Protein AF-A0A9D5NFI7-F1 (afdb_monomer)

Radius of gyration: 15.16 Å; Cα contacts (8 Å, |Δi|>4): 243; chains: 1; bounding box: 38×38×42 Å

Nearest PDB structures (foldseek):
  2ejx-assembly1_A  TM=4.036E-01  e=5.213E-01  Sulfurisphaera tokodaii str. 7
  4u0t-assembly6_F  TM=2.863E-01  e=3.850E-01  Acinetobacter baumannii
  5gsc-assembly1_A  TM=3.126E-01  e=9.560E-01  Klebsiella aerogenes
  5zyb-assembly1_A  TM=3.244E-01  e=1.016E+00  Klebsiella pneumoniae
  3tg9-assembly1_B  TM=3.130E-01  e=1.461E+00  Halalkalibacterium halodurans C-125

Solvent-accessible surface area (backbone atoms only — not comparable to full-atom values): 7859 Å² total; per-residue (Å²): 135,83,65,50,79,49,83,51,102,61,28,35,37,42,34,40,71,39,68,93,66,49,71,51,58,50,39,33,48,57,34,46,40,47,63,33,89,66,40,48,62,76,28,34,38,38,28,23,72,49,99,56,94,89,56,96,36,55,75,44,80,42,81,72,57,90,47,32,69,61,43,20,67,74,44,64,84,54,74,62,52,33,43,35,40,37,31,25,53,85,82,42,67,37,36,41,38,38,25,65,90,76,28,33,41,32,43,38,28,40,53,92,53,57,84,49,48,72,55,43,44,64,75,58,43,40,64,60,62,64,61,48,74,68,77,77,77,71,132

Secondary structure (DSSP, 8-state):
---EEEEETTEEEEEEE-TT--HHHHHHHHHHHHTSTTEEEEEEEEEEPPSSTTSS-EEEEE---S-HHHHHHHHTTS--SEEEEEEEETTEEEEEEEETTTTEEEEEEEGGGGGGHHHHHHHTSHHHHHTS-------

Mean predicted aligned error: 7.89 Å

pLDDT: mean 79.0, std 14.73, range [35.22, 94.56]

Foldseek 3Di:
DDWDWDDDLWKIKTKAAQPDDDLLNVLLLLLCLCLFPQKPWPWKKFFAPDPDDPDRGDIDTDHRDNDSVVRSVVPVPGHTQKMKTWIDGNNATWIWMQGRVRRMIMIMHTPVCPVCVVVCCVRRVVCSVVSPPPPCPDD

Sequence (139 aa):
MTRSIEKDPRCTTYTYNVKDLSKEEMLLYVAQILNAEGITGHGVILTQPEENEDWPGTTKPLPFIPNAERFAAALKDIPITCVTAVMEYQGETMMLSYKPEAQLISVILPDEFTHDIEEIEKNVIPDAIDMNPSEDIGE

Structure (mmCIF, N/CA/C/O backbone):
data_AF-A0A9D5NFI7-F1
#
_entry.id   AF-A0A9D5NFI7-F1
#
loop_
_atom_site.group_PDB
_atom_site.id
_atom_site.type_symbol
_atom_site.label_atom_id
_atom_site.label_alt_id
_atom_site.label_comp_id
_atom_site.label_asym_id
_atom_site.label_entity_id
_atom_site.label_seq_id
_atom_site.pdbx_PDB_ins_code
_atom_site.Cartn_x
_atom_site.Cartn_y
_atom_site.Cartn_z
_atom_site.occupancy
_atom_site.B_iso_or_equiv
_atom_site.auth_seq_id
_atom_site.auth_comp_id
_atom_site.auth_asym_id
_atom_site.auth_atom_id
_atom_site.pdbx_PDB_model_num
ATOM 1 N N . MET A 1 1 ? 7.119 13.529 9.779 1.00 57.75 1 MET A N 1
ATOM 2 C CA . MET A 1 1 ? 6.708 13.313 8.375 1.00 57.75 1 MET A CA 1
ATOM 3 C C . MET A 1 1 ? 5.412 14.080 8.116 1.00 57.75 1 MET A C 1
ATOM 5 O O . MET A 1 1 ? 4.525 14.018 8.959 1.00 57.75 1 MET A O 1
ATOM 9 N N . THR A 1 2 ? 5.292 14.831 7.018 1.00 66.56 2 THR A N 1
ATOM 10 C CA . THR A 1 2 ? 4.045 15.551 6.684 1.00 66.56 2 THR A CA 1
ATOM 11 C C . THR A 1 2 ? 3.205 14.675 5.760 1.00 66.56 2 THR A C 1
ATOM 13 O O . THR A 1 2 ? 3.578 14.482 4.604 1.00 66.56 2 THR A O 1
ATOM 16 N N . ARG A 1 3 ? 2.093 14.128 6.265 1.00 82.94 3 ARG A N 1
ATOM 17 C CA . ARG A 1 3 ? 1.102 13.418 5.440 1.00 82.94 3 ARG A CA 1
ATOM 18 C C . ARG A 1 3 ? 0.106 14.406 4.842 1.00 82.94 3 ARG A C 1
ATOM 20 O O . ARG A 1 3 ? -0.318 15.339 5.526 1.00 82.94 3 ARG A O 1
ATOM 27 N N . SER A 1 4 ? -0.297 14.195 3.593 1.00 90.19 4 SER A N 1
ATOM 28 C CA . SER A 1 4 ? -1.469 14.879 3.034 1.00 90.19 4 SER A CA 1
ATOM 29 C C . SER A 1 4 ? -2.717 14.044 3.294 1.00 90.19 4 SER A C 1
ATOM 31 O O . SER A 1 4 ? -2.672 12.820 3.160 1.00 90.19 4 SER A O 1
ATOM 33 N N . ILE A 1 5 ? -3.820 14.702 3.643 1.00 93.00 5 ILE A N 1
ATOM 34 C CA . ILE A 1 5 ? -5.087 14.048 3.979 1.00 93.00 5 ILE A CA 1
ATOM 35 C C . ILE A 1 5 ? -6.152 14.528 2.999 1.00 93.00 5 ILE A C 1
ATOM 37 O O . ILE A 1 5 ? -6.417 15.728 2.914 1.00 93.00 5 ILE A O 1
ATOM 41 N N . GLU A 1 6 ? -6.773 13.590 2.295 1.00 94.00 6 GLU A N 1
ATOM 42 C CA . GLU A 1 6 ? -7.912 13.836 1.413 1.00 94.00 6 GLU A CA 1
ATOM 43 C C . GLU A 1 6 ? -9.140 13.106 1.959 1.00 94.00 6 GLU A C 1
ATOM 45 O O . GLU A 1 6 ? -9.060 11.928 2.303 1.00 94.00 6 GLU A O 1
ATOM 50 N N . LYS A 1 7 ? -10.270 13.812 2.065 1.00 93.00 7 LYS A N 1
ATOM 51 C CA . LYS A 1 7 ? -11.519 13.274 2.614 1.00 93.00 7 LYS A CA 1
ATOM 52 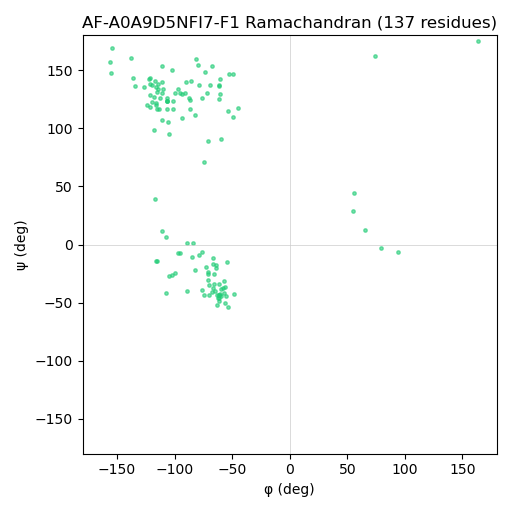C C . LYS A 1 7 ? -12.584 13.179 1.525 1.00 93.00 7 LYS A C 1
ATOM 54 O O . LYS A 1 7 ? -12.913 14.188 0.906 1.00 93.00 7 LYS A O 1
ATOM 59 N N . ASP A 1 8 ? -13.154 11.992 1.366 1.00 92.44 8 ASP A N 1
ATOM 60 C CA . ASP A 1 8 ? -14.380 11.702 0.621 1.00 92.44 8 ASP A CA 1
ATOM 61 C C . ASP A 1 8 ? -15.475 11.293 1.627 1.00 92.44 8 ASP A C 1
ATOM 63 O O . ASP A 1 8 ? -15.149 10.761 2.688 1.00 92.44 8 ASP A O 1
ATOM 67 N N . PRO A 1 9 ? -16.777 11.482 1.341 1.00 89.56 9 PRO A N 1
ATOM 68 C CA . PRO A 1 9 ? -17.847 11.077 2.257 1.00 89.56 9 PRO A CA 1
ATOM 69 C C . PRO A 1 9 ? -17.836 9.606 2.700 1.00 89.56 9 PRO A C 1
ATOM 71 O O . PRO A 1 9 ? -18.574 9.256 3.615 1.00 89.56 9 PRO A O 1
ATOM 74 N N . ARG A 1 10 ? -17.081 8.730 2.026 1.00 90.56 10 ARG A N 1
ATOM 75 C CA . ARG A 1 10 ? -17.011 7.295 2.345 1.00 90.56 10 ARG A CA 1
ATOM 76 C C . ARG A 1 10 ? -15.631 6.830 2.789 1.00 90.56 10 ARG A C 1
ATOM 78 O O . ARG A 1 10 ? -15.515 5.712 3.285 1.00 90.56 10 ARG A O 1
ATOM 85 N N . CYS A 1 11 ? -14.592 7.632 2.585 1.00 93.25 11 CYS A N 1
ATOM 86 C CA . CYS A 1 11 ? -13.233 7.245 2.925 1.00 93.25 11 CYS A CA 1
ATOM 87 C C . CYS A 1 11 ? -12.323 8.450 3.151 1.00 93.25 11 CYS A C 1
ATOM 89 O O . CYS A 1 11 ? -12.533 9.537 2.619 1.00 93.25 11 CYS A O 1
ATOM 91 N N . THR A 1 12 ? -11.251 8.228 3.900 1.00 94.56 12 THR A N 1
ATOM 92 C CA . THR A 1 12 ? -10.133 9.164 3.989 1.00 94.56 12 THR A CA 1
ATOM 93 C C . THR A 1 12 ? -8.883 8.510 3.425 1.00 94.56 12 THR A C 1
ATOM 95 O O . THR A 1 12 ? -8.575 7.355 3.721 1.00 94.56 12 THR A O 1
ATOM 98 N N . THR A 1 13 ? -8.158 9.270 2.611 1.00 94.56 13 THR A N 1
ATOM 99 C CA . THR A 1 13 ? -6.869 8.874 2.053 1.00 94.56 13 THR A CA 1
ATOM 100 C C . THR A 1 13 ? -5.755 9.643 2.750 1.00 94.56 13 THR A C 1
ATOM 102 O O . THR A 1 13 ? -5.731 10.875 2.741 1.00 94.56 13 THR A O 1
ATOM 105 N N . TYR A 1 14 ? -4.811 8.907 3.323 1.00 92.31 14 TYR A N 1
ATOM 106 C CA . TYR A 1 14 ? -3.593 9.425 3.932 1.00 92.31 14 TYR A CA 1
ATOM 107 C C . TYR A 1 14 ? -2.429 9.109 3.005 1.00 92.31 14 TYR A C 1
ATOM 109 O O . TYR A 1 14 ? -2.148 7.940 2.755 1.00 92.31 14 TYR A O 1
ATOM 117 N N . THR A 1 15 ? -1.767 10.136 2.480 1.00 90.94 15 THR A N 1
ATOM 118 C CA . THR A 1 15 ? -0.670 9.963 1.520 1.00 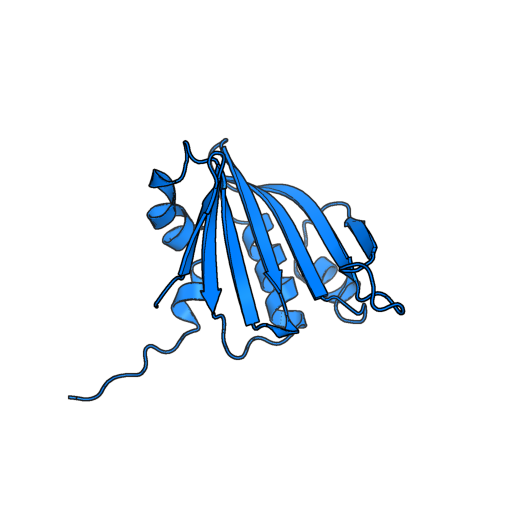90.94 15 THR A CA 1
ATOM 119 C C . THR A 1 15 ? 0.657 10.425 2.109 1.00 90.94 15 THR A C 1
ATOM 121 O O . THR A 1 15 ? 0.759 11.511 2.687 1.00 90.94 15 THR A O 1
ATOM 124 N N . TYR A 1 16 ? 1.672 9.588 1.916 1.00 86.69 16 TYR A N 1
ATOM 125 C CA . 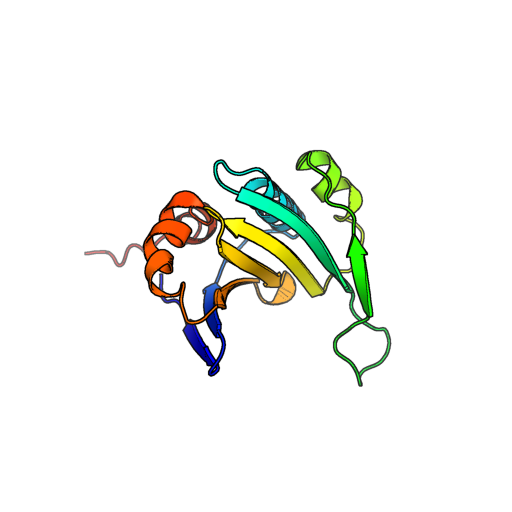TYR A 1 16 ? 3.023 9.694 2.444 1.00 86.69 16 TYR A CA 1
ATOM 126 C C . TYR A 1 16 ? 4.027 9.723 1.290 1.00 86.69 16 TYR A C 1
ATOM 128 O O . TYR A 1 16 ? 3.902 8.950 0.340 1.00 86.69 16 TYR A O 1
ATOM 136 N N . ASN A 1 17 ? 5.037 10.590 1.390 1.00 84.19 17 ASN A N 1
ATOM 137 C CA . ASN A 1 17 ? 6.182 10.584 0.478 1.00 84.19 17 ASN A CA 1
ATOM 138 C C . ASN A 1 17 ? 7.248 9.616 0.997 1.00 84.19 17 ASN A C 1
ATOM 140 O O . ASN A 1 17 ? 7.830 9.866 2.053 1.00 84.19 17 ASN A O 1
ATOM 144 N N . VAL A 1 18 ? 7.527 8.565 0.234 1.00 77.50 18 VAL A N 1
ATOM 145 C CA . VAL A 1 18 ? 8.590 7.587 0.500 1.00 77.50 18 VAL A CA 1
ATOM 146 C C . VAL A 1 18 ? 9.735 7.850 -0.460 1.00 77.50 18 VAL A C 1
ATOM 148 O O . VAL A 1 18 ? 9.712 7.409 -1.607 1.00 77.50 18 VAL A O 1
ATOM 151 N N . LYS A 1 19 ? 10.716 8.624 0.001 1.00 72.44 19 LYS A N 1
ATOM 152 C CA . LYS A 1 19 ? 11.873 8.978 -0.817 1.00 72.44 19 LYS A CA 1
ATOM 153 C C . LYS A 1 19 ? 12.809 7.782 -0.979 1.00 72.44 19 LYS A C 1
ATOM 155 O O . LYS A 1 19 ? 12.915 6.947 -0.089 1.00 72.44 19 LYS A O 1
ATOM 160 N N . ASP A 1 20 ? 13.481 7.733 -2.124 1.00 72.88 20 ASP A N 1
ATOM 161 C CA . ASP A 1 20 ? 14.659 6.891 -2.378 1.00 72.88 20 ASP A CA 1
ATOM 162 C C . ASP A 1 20 ? 14.462 5.363 -2.366 1.00 72.88 20 ASP A C 1
ATOM 164 O O . ASP A 1 20 ? 15.443 4.626 -2.428 1.00 72.88 20 ASP A O 1
ATOM 168 N N . LEU A 1 21 ? 13.223 4.864 -2.386 1.00 75.50 21 LEU A N 1
ATOM 169 C CA . LEU A 1 21 ? 12.974 3.443 -2.636 1.00 75.50 21 LEU A CA 1
ATOM 170 C C . LEU A 1 21 ? 13.079 3.128 -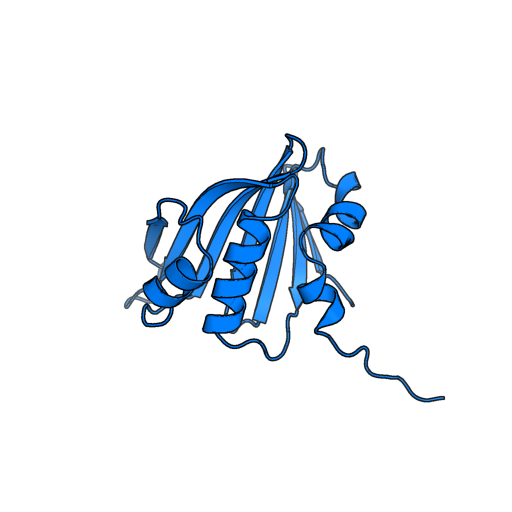4.129 1.00 75.50 21 LEU A C 1
ATOM 172 O O . LEU A 1 21 ? 12.560 3.853 -4.978 1.00 75.50 21 LEU A O 1
ATOM 176 N N . SER A 1 22 ? 13.718 2.013 -4.460 1.00 81.06 22 SER A N 1
ATOM 177 C CA . SER A 1 22 ? 13.688 1.405 -5.788 1.00 81.06 22 SER A CA 1
ATOM 178 C C . SER A 1 22 ? 12.417 0.581 -5.987 1.00 81.06 22 SER A C 1
ATOM 180 O O . SER A 1 22 ? 11.799 0.109 -5.037 1.00 81.06 22 SER A O 1
ATOM 182 N N . LYS A 1 23 ? 12.045 0.327 -7.246 1.00 80.94 23 LYS A N 1
ATOM 183 C CA . LYS A 1 23 ? 10.880 -0.504 -7.594 1.00 80.94 23 LYS A CA 1
ATOM 184 C C . LYS A 1 23 ? 10.827 -1.839 -6.844 1.00 80.94 23 LYS A C 1
ATOM 186 O O . LYS A 1 23 ? 9.756 -2.267 -6.424 1.00 80.94 23 LYS A O 1
ATOM 191 N N . GLU A 1 24 ? 11.966 -2.507 -6.716 1.00 83.69 24 GLU A N 1
ATOM 192 C CA . GLU A 1 24 ? 12.056 -3.808 -6.058 1.00 83.69 24 GLU A CA 1
ATOM 193 C C . GLU A 1 24 ? 11.839 -3.696 -4.546 1.00 83.69 24 GLU A C 1
ATOM 195 O O . GLU A 1 24 ? 11.050 -4.461 -3.996 1.00 83.69 24 GLU A O 1
ATOM 200 N N . GLU A 1 25 ? 12.437 -2.695 -3.895 1.00 82.31 25 GLU A N 1
ATOM 201 C CA . GLU A 1 25 ? 12.217 -2.416 -2.469 1.00 82.31 25 GLU A CA 1
ATOM 202 C C . GLU A 1 25 ? 10.748 -2.110 -2.179 1.00 82.31 25 GLU A C 1
ATOM 204 O O . GLU A 1 25 ? 10.188 -2.603 -1.206 1.00 82.31 25 GLU A O 1
ATOM 209 N N . MET A 1 26 ? 10.078 -1.386 -3.073 1.00 79.06 26 MET A N 1
ATOM 210 C CA . MET A 1 26 ? 8.655 -1.087 -2.922 1.00 79.06 26 MET A CA 1
ATOM 211 C C . MET A 1 26 ? 7.775 -2.336 -3.059 1.00 79.06 26 MET A C 1
ATOM 213 O O . MET A 1 26 ? 6.801 -2.504 -2.328 1.00 79.06 26 MET A O 1
ATOM 217 N N . LEU A 1 27 ? 8.092 -3.222 -4.009 1.00 84.56 27 LEU A N 1
ATOM 218 C CA . LEU A 1 27 ? 7.370 -4.485 -4.180 1.00 84.56 27 LEU A CA 1
ATOM 219 C C . LEU A 1 27 ? 7.558 -5.397 -2.963 1.00 84.56 27 LEU A C 1
ATOM 221 O O . LEU A 1 27 ? 6.597 -6.028 -2.520 1.00 84.56 27 LEU A O 1
ATOM 225 N N . LEU A 1 28 ? 8.775 -5.441 -2.413 1.00 84.00 28 LEU A N 1
ATOM 226 C CA . LEU A 1 28 ? 9.060 -6.137 -1.161 1.00 84.00 28 LEU A CA 1
ATOM 227 C C . LEU A 1 28 ? 8.258 -5.535 -0.008 1.00 84.00 28 LEU A C 1
ATOM 229 O O . LEU A 1 28 ? 7.646 -6.286 0.747 1.00 84.00 28 LEU A O 1
ATOM 233 N N . TYR A 1 29 ? 8.187 -4.209 0.070 1.00 81.12 29 TYR A N 1
ATOM 234 C CA . TYR A 1 29 ? 7.452 -3.493 1.105 1.00 81.12 29 TYR A CA 1
ATOM 235 C C . TYR A 1 29 ? 5.948 -3.805 1.091 1.00 81.12 29 TYR A C 1
ATOM 237 O O . TYR A 1 29 ? 5.379 -4.200 2.108 1.00 81.12 29 TYR A O 1
ATOM 245 N N . VAL A 1 30 ? 5.300 -3.741 -0.080 1.00 84.19 30 VAL A N 1
ATOM 246 C CA . VAL A 1 30 ? 3.885 -4.136 -0.228 1.00 84.19 30 VAL A CA 1
ATOM 247 C C . VAL A 1 30 ? 3.667 -5.582 0.222 1.00 84.19 30 VAL A C 1
ATOM 249 O O . VAL A 1 30 ? 2.683 -5.886 0.899 1.00 84.19 30 VAL A O 1
ATOM 252 N N . ALA A 1 31 ? 4.580 -6.487 -0.133 1.00 84.94 31 ALA A N 1
ATOM 253 C CA . ALA A 1 31 ? 4.468 -7.877 0.277 1.00 84.94 31 ALA A CA 1
ATOM 254 C C . ALA A 1 31 ? 4.711 -8.079 1.780 1.00 84.94 31 ALA A C 1
ATOM 256 O O . ALA A 1 31 ? 4.062 -8.934 2.373 1.00 84.94 31 ALA A O 1
ATOM 257 N N . GLN A 1 32 ? 5.608 -7.316 2.405 1.00 83.31 32 GLN A N 1
ATOM 258 C CA . GLN A 1 32 ? 5.821 -7.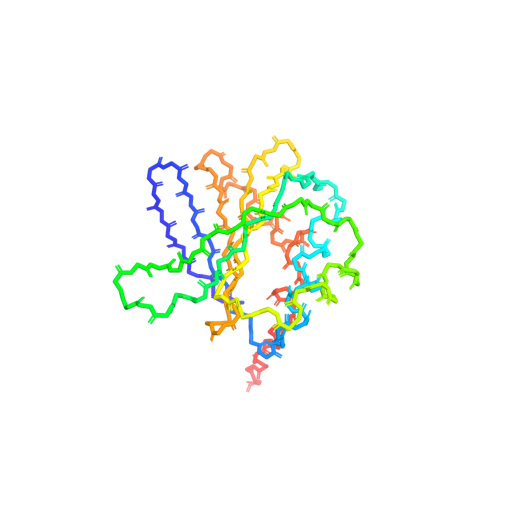347 3.854 1.00 83.31 32 GLN A CA 1
ATOM 259 C C . GLN A 1 32 ? 4.561 -6.909 4.602 1.00 83.31 32 GLN A C 1
ATOM 261 O O . GLN A 1 32 ? 4.125 -7.632 5.491 1.00 83.31 32 GLN A O 1
ATOM 266 N N . ILE A 1 33 ? 3.925 -5.812 4.176 1.00 84.06 33 ILE A N 1
ATOM 267 C CA . ILE A 1 33 ? 2.649 -5.337 4.735 1.00 84.06 33 ILE A CA 1
ATOM 268 C C . ILE A 1 33 ? 1.577 -6.421 4.658 1.00 84.06 33 ILE A C 1
ATOM 270 O O . ILE A 1 33 ? 0.937 -6.747 5.652 1.00 84.06 33 ILE A O 1
ATOM 274 N N . LEU A 1 34 ? 1.399 -7.020 3.480 1.00 84.25 34 LEU A N 1
ATOM 275 C CA . LEU A 1 34 ? 0.387 -8.057 3.274 1.00 84.25 34 LEU A CA 1
ATOM 276 C C . LEU A 1 34 ? 0.628 -9.333 4.097 1.00 84.25 34 LEU A C 1
ATOM 278 O O . LEU A 1 34 ? -0.288 -10.140 4.235 1.00 84.25 34 LEU A O 1
ATOM 282 N N . ASN A 1 35 ? 1.846 -9.532 4.605 1.00 81.69 35 ASN A N 1
ATOM 283 C CA . ASN A 1 35 ? 2.216 -10.647 5.475 1.00 81.69 35 ASN A CA 1
ATOM 284 C C . ASN A 1 35 ? 2.432 -10.220 6.937 1.00 81.69 35 ASN A C 1
ATOM 286 O O . ASN A 1 35 ? 2.893 -11.036 7.739 1.00 81.69 35 ASN A O 1
ATOM 290 N N . ALA A 1 36 ? 2.144 -8.963 7.285 1.00 83.62 36 ALA A N 1
ATOM 291 C CA . ALA A 1 36 ? 2.292 -8.467 8.643 1.00 83.62 36 ALA A CA 1
ATOM 292 C C . ALA A 1 36 ? 1.273 -9.127 9.583 1.00 83.62 36 ALA A C 1
ATOM 294 O O . ALA A 1 36 ? 0.193 -9.566 9.179 1.00 83.62 36 ALA A O 1
ATOM 295 N N . GLU A 1 37 ? 1.618 -9.200 10.867 1.00 82.31 37 GLU A N 1
ATOM 296 C CA . GLU A 1 37 ? 0.704 -9.715 11.882 1.00 82.31 37 GLU A CA 1
ATOM 297 C C . GLU A 1 37 ? -0.559 -8.843 11.963 1.00 82.31 37 GLU A C 1
ATOM 299 O O . GLU A 1 37 ? -0.493 -7.617 11.915 1.00 82.31 37 GLU A O 1
ATOM 304 N N . GLY A 1 38 ? -1.728 -9.480 12.063 1.00 84.31 38 GLY A N 1
ATOM 305 C CA . GLY A 1 38 ? -3.015 -8.779 12.104 1.00 84.31 38 GLY A CA 1
ATOM 306 C C . GLY A 1 38 ? -3.539 -8.314 10.742 1.00 84.31 38 GLY A C 1
ATOM 307 O O . GLY A 1 38 ? -4.666 -7.818 10.689 1.00 84.31 38 GLY A O 1
ATOM 308 N N . ILE A 1 39 ? -2.779 -8.519 9.657 1.00 87.75 39 ILE A N 1
ATOM 309 C CA . ILE A 1 39 ? -3.218 -8.259 8.285 1.00 87.75 39 ILE A CA 1
ATOM 310 C C . ILE A 1 39 ? -3.757 -9.535 7.639 1.00 87.75 39 ILE A C 1
ATOM 312 O O . ILE A 1 39 ? -3.111 -10.582 7.629 1.00 87.75 39 ILE A O 1
ATOM 316 N N . THR A 1 40 ? -4.942 -9.430 7.041 1.00 89.88 40 THR A N 1
ATOM 317 C CA . THR A 1 40 ? -5.487 -10.448 6.136 1.00 89.88 40 THR A CA 1
ATOM 318 C C . THR A 1 40 ? -5.510 -9.890 4.718 1.00 89.88 40 THR A C 1
ATOM 320 O O . THR A 1 40 ? -6.317 -9.023 4.394 1.00 89.88 40 THR A O 1
ATOM 323 N N . GLY A 1 41 ? -4.605 -10.366 3.861 1.00 87.38 41 GLY A N 1
ATOM 324 C CA . GLY A 1 41 ? -4.535 -9.952 2.460 1.00 87.38 41 GLY A CA 1
ATOM 325 C C . GLY A 1 41 ? -5.629 -10.591 1.600 1.00 87.38 41 GLY A C 1
ATOM 326 O O . GLY A 1 41 ? -5.726 -11.815 1.526 1.00 87.38 41 GLY A O 1
ATOM 327 N N . HIS A 1 42 ? -6.399 -9.768 0.884 1.00 86.44 42 HIS A N 1
ATOM 328 C CA . HIS A 1 42 ? -7.473 -10.219 -0.016 1.00 86.44 42 HIS A CA 1
ATOM 329 C C . HIS A 1 42 ? -7.061 -10.234 -1.486 1.00 86.44 42 HIS A C 1
ATOM 331 O O . HIS A 1 42 ? -7.616 -10.984 -2.290 1.00 86.44 42 HIS A O 1
ATOM 337 N N . GLY A 1 43 ? -6.068 -9.428 -1.856 1.00 85.12 43 GLY A N 1
ATOM 338 C CA . GLY A 1 43 ? -5.526 -9.429 -3.206 1.00 85.12 43 GLY A CA 1
ATOM 339 C C . GLY A 1 43 ? -4.696 -8.199 -3.528 1.00 85.12 43 GLY A C 1
ATOM 340 O O . GLY A 1 43 ? -4.600 -7.253 -2.745 1.00 85.12 43 GLY A O 1
ATOM 341 N N . VAL A 1 44 ? -4.102 -8.227 -4.719 1.00 88.31 44 VAL A N 1
ATOM 342 C CA . VAL A 1 44 ? -3.330 -7.113 -5.267 1.00 88.31 44 VAL A CA 1
ATOM 343 C C . VAL A 1 44 ? -3.864 -6.767 -6.649 1.00 88.31 44 VAL A C 1
ATOM 345 O O . VAL A 1 44 ? -4.097 -7.642 -7.481 1.00 88.31 44 VAL A O 1
ATOM 348 N N . ILE A 1 45 ? -4.034 -5.479 -6.904 1.00 88.75 45 ILE A N 1
ATOM 349 C CA . ILE A 1 45 ? -4.349 -4.920 -8.211 1.00 88.75 45 ILE A CA 1
ATOM 350 C C . ILE A 1 45 ? -3.083 -4.246 -8.723 1.00 88.75 45 ILE A C 1
ATOM 352 O O . ILE A 1 45 ? -2.523 -3.371 -8.063 1.00 88.75 45 ILE A O 1
ATOM 356 N N . LEU A 1 46 ? -2.625 -4.658 -9.901 1.00 87.88 46 LEU A N 1
ATOM 357 C CA . LEU A 1 46 ? -1.553 -3.965 -10.602 1.00 87.88 46 LEU A CA 1
ATOM 358 C C . LEU A 1 46 ? -2.134 -3.021 -11.636 1.00 87.88 46 LEU A C 1
ATOM 360 O O . LEU A 1 46 ? -2.969 -3.436 -12.440 1.00 87.88 46 LEU A O 1
ATOM 364 N N . THR A 1 47 ? -1.621 -1.799 -11.668 1.00 87.56 47 THR A N 1
ATOM 365 C CA . THR A 1 47 ? -1.857 -0.859 -12.759 1.00 87.56 47 THR A CA 1
ATOM 366 C C . THR A 1 47 ? -0.590 -0.759 -13.588 1.00 87.56 47 THR A C 1
ATOM 368 O O . THR A 1 47 ? 0.493 -0.469 -13.070 1.00 87.56 47 THR A O 1
ATOM 371 N N . GLN A 1 48 ? -0.727 -1.028 -14.879 1.00 85.00 48 GLN A N 1
ATOM 372 C CA . GLN A 1 48 ? 0.347 -0.906 -15.857 1.00 85.00 48 GLN A CA 1
ATOM 373 C C . GLN A 1 48 ? 0.162 0.388 -16.657 1.00 85.00 48 GLN A C 1
ATOM 375 O O . GLN A 1 48 ? -0.980 0.822 -16.827 1.00 85.00 48 GLN A O 1
ATOM 380 N N . PRO A 1 49 ? 1.242 1.017 -17.151 1.00 79.94 49 PRO A N 1
ATOM 381 C CA . PRO A 1 49 ? 1.099 2.124 -18.089 1.00 79.94 49 PRO A CA 1
ATOM 382 C C . PRO A 1 49 ? 0.390 1.623 -19.356 1.00 79.94 49 PRO A C 1
ATOM 384 O O . PRO A 1 49 ? 0.696 0.533 -19.841 1.00 79.94 49 PRO A O 1
ATOM 387 N N . GLU A 1 50 ? -0.569 2.390 -19.873 1.00 71.69 50 GLU A N 1
ATOM 388 C CA . GLU A 1 50 ? -1.101 2.145 -21.216 1.00 71.69 50 GLU A CA 1
ATOM 389 C C . GLU A 1 50 ? -0.158 2.719 -22.277 1.00 71.69 50 GLU A C 1
ATOM 391 O O . GLU A 1 50 ? 0.569 3.679 -22.030 1.00 71.69 50 GLU A O 1
ATOM 396 N N . GLU A 1 51 ? -0.197 2.146 -23.482 1.00 57.56 51 GLU A N 1
ATOM 397 C CA . GLU A 1 51 ? 0.444 2.736 -24.666 1.00 57.56 51 GLU A CA 1
ATOM 398 C C . GLU A 1 51 ? -0.362 3.928 -25.244 1.00 57.56 51 GLU A C 1
ATOM 400 O O . GLU A 1 51 ? 0.130 4.597 -26.148 1.00 57.56 51 GLU A O 1
ATOM 405 N N . ASN A 1 52 ? -1.574 4.215 -24.734 1.00 52.19 52 ASN A N 1
ATOM 406 C CA . ASN A 1 52 ? -2.465 5.300 -25.181 1.00 52.19 52 ASN A CA 1
ATOM 407 C C . ASN A 1 52 ? -2.811 6.283 -24.043 1.00 52.19 52 ASN A C 1
ATOM 409 O O . ASN A 1 52 ? -3.001 5.885 -22.899 1.00 52.19 52 ASN A O 1
ATOM 413 N N . GLU A 1 53 ? -2.913 7.574 -24.377 1.00 53.53 53 GLU A N 1
ATOM 414 C CA . GLU A 1 53 ? -2.896 8.712 -23.434 1.00 53.53 53 GLU A CA 1
ATOM 415 C C . GLU A 1 53 ? -4.220 8.988 -22.678 1.00 53.53 53 GLU A C 1
ATOM 417 O O . GLU A 1 53 ? -4.230 9.799 -21.753 1.00 53.53 53 GLU A O 1
ATOM 422 N N . ASP A 1 54 ? -5.333 8.330 -23.025 1.00 51.66 54 ASP A N 1
ATOM 423 C CA . ASP A 1 54 ? -6.684 8.750 -22.597 1.00 51.66 54 ASP A CA 1
ATOM 424 C C . ASP A 1 54 ? -7.260 8.021 -21.361 1.00 51.66 54 ASP A C 1
ATOM 426 O O . ASP A 1 54 ? -8.317 8.414 -20.857 1.00 51.66 54 ASP A O 1
ATOM 430 N N . TRP A 1 55 ? -6.604 6.979 -20.836 1.00 45.47 55 TRP A N 1
ATOM 431 C CA . TRP A 1 55 ? -7.074 6.243 -19.652 1.00 45.47 55 TRP A CA 1
ATOM 432 C C . TRP A 1 55 ? -5.921 5.961 -18.677 1.00 45.47 55 TRP A C 1
ATOM 434 O O . TRP A 1 55 ? -4.804 5.685 -19.114 1.00 45.47 55 TRP A O 1
ATOM 444 N N . PRO A 1 56 ? -6.134 6.005 -17.345 1.00 54.59 56 PRO A N 1
ATOM 445 C CA . PRO A 1 56 ? -5.084 5.716 -16.372 1.00 54.59 56 PRO A CA 1
ATOM 446 C C . PRO A 1 56 ? -4.797 4.205 -16.295 1.00 54.59 56 PRO A C 1
ATOM 448 O O . PRO A 1 56 ? -5.111 3.552 -15.304 1.00 54.59 56 PRO A O 1
ATOM 451 N N . GLY A 1 57 ? -4.177 3.654 -17.338 1.00 62.22 57 GLY A N 1
ATOM 452 C CA . GLY A 1 57 ? -3.572 2.326 -17.344 1.00 62.22 57 GLY A CA 1
ATOM 453 C C . GLY A 1 57 ? -4.536 1.137 -17.399 1.00 62.22 57 GLY A C 1
ATOM 454 O O . GLY A 1 57 ? -5.719 1.218 -17.066 1.00 62.22 57 GLY A O 1
ATOM 455 N N . THR A 1 58 ? -3.997 -0.023 -17.779 1.00 75.88 58 THR A N 1
ATOM 456 C CA . THR A 1 58 ? -4.730 -1.291 -17.716 1.00 75.88 58 THR A CA 1
ATOM 457 C C . THR A 1 58 ? -4.547 -1.907 -16.330 1.00 75.88 58 THR A C 1
ATOM 459 O O . THR A 1 58 ? -3.418 -2.107 -15.870 1.00 75.88 58 THR A O 1
ATOM 462 N N . THR A 1 59 ? -5.650 -2.225 -15.648 1.00 78.00 59 THR A N 1
ATOM 463 C CA . THR A 1 59 ? -5.611 -2.880 -14.332 1.00 78.00 59 THR A CA 1
ATOM 464 C C . THR A 1 59 ? -5.699 -4.395 -14.459 1.00 78.00 59 THR A C 1
ATOM 466 O O . THR A 1 59 ? -6.626 -4.913 -15.087 1.00 78.00 59 THR A O 1
ATOM 469 N N . LYS A 1 60 ? -4.789 -5.119 -13.804 1.00 79.56 60 LYS A N 1
ATOM 470 C CA . LYS A 1 60 ? -4.794 -6.582 -13.742 1.00 79.56 60 LYS A CA 1
ATOM 471 C C . LYS A 1 60 ? -4.861 -7.058 -12.287 1.00 79.56 60 LYS A C 1
ATOM 473 O O . LYS A 1 60 ? -3.931 -6.776 -11.526 1.00 79.56 60 LYS A O 1
ATOM 478 N N . PRO A 1 61 ? -5.912 -7.798 -11.884 1.00 79.00 61 PRO A N 1
ATOM 479 C CA . PRO A 1 61 ? -5.931 -8.435 -10.577 1.00 79.00 61 PRO A CA 1
ATOM 480 C C . PRO A 1 61 ? -4.898 -9.562 -10.549 1.00 79.00 61 PRO A C 1
ATOM 482 O O . PRO A 1 61 ? -4.779 -10.341 -11.502 1.00 79.00 61 PRO A O 1
ATOM 485 N N . LEU A 1 62 ? -4.165 -9.660 -9.448 1.00 73.81 62 LEU A N 1
ATOM 486 C CA . LEU A 1 62 ? -3.251 -10.755 -9.177 1.00 73.81 62 LEU A CA 1
ATOM 487 C C . LEU A 1 62 ? -3.694 -11.532 -7.939 1.00 73.81 62 LEU A C 1
ATOM 489 O O . LEU A 1 62 ? -4.116 -10.924 -6.949 1.00 73.81 62 LEU A O 1
ATOM 493 N N . PRO A 1 63 ? -3.563 -12.873 -7.961 1.00 68.38 63 PRO A N 1
ATOM 494 C CA . PRO A 1 63 ? -3.677 -13.641 -6.736 1.00 68.38 63 PRO A CA 1
ATOM 495 C C . PRO A 1 63 ? -2.590 -13.182 -5.764 1.00 68.38 63 PRO A C 1
ATOM 497 O O . PRO A 1 63 ? -1.461 -12.892 -6.170 1.00 68.38 63 PRO A O 1
ATOM 500 N N . PHE A 1 64 ? -2.928 -13.130 -4.479 1.00 68.62 64 PHE A N 1
ATOM 501 C CA . PHE A 1 64 ? -1.944 -12.834 -3.450 1.00 68.62 64 PHE A CA 1
ATOM 502 C C . PHE A 1 64 ? -0.834 -13.897 -3.463 1.00 68.62 64 PHE A C 1
ATOM 504 O O . PHE A 1 64 ? -1.112 -15.099 -3.465 1.00 68.62 64 PHE A O 1
ATOM 511 N N . ILE A 1 65 ? 0.425 -13.450 -3.494 1.00 72.50 65 ILE A N 1
ATOM 512 C CA . ILE A 1 65 ? 1.610 -14.308 -3.396 1.00 72.50 65 ILE A CA 1
ATOM 513 C C . ILE A 1 65 ? 2.180 -14.110 -1.982 1.00 72.50 65 ILE A C 1
ATOM 515 O O . ILE A 1 65 ? 2.814 -13.085 -1.741 1.00 72.50 65 ILE A O 1
ATOM 519 N N . PRO A 1 66 ? 2.014 -15.074 -1.055 1.00 65.50 66 PRO A N 1
ATOM 520 C CA . PRO A 1 66 ? 2.397 -14.902 0.354 1.00 65.50 66 PRO A CA 1
ATOM 521 C C . PRO A 1 66 ? 3.904 -14.774 0.599 1.00 65.50 66 PRO A C 1
ATOM 523 O O . PRO A 1 66 ? 4.342 -14.461 1.694 1.00 65.50 66 PRO A O 1
ATOM 526 N N . ASN A 1 67 ? 4.740 -15.058 -0.398 1.00 81.88 67 ASN A N 1
ATOM 527 C CA . ASN A 1 67 ? 6.187 -14.958 -0.256 1.00 81.88 67 ASN A CA 1
ATOM 528 C C . ASN A 1 67 ? 6.688 -13.664 -0.912 1.00 81.88 67 ASN A C 1
ATOM 530 O O . ASN A 1 67 ? 6.587 -13.520 -2.131 1.00 81.88 67 ASN A O 1
ATOM 534 N N . ALA A 1 68 ? 7.252 -12.762 -0.102 1.00 77.38 68 ALA A N 1
ATOM 535 C CA . ALA A 1 68 ? 7.691 -11.439 -0.541 1.00 77.38 68 ALA A CA 1
ATOM 536 C C . ALA A 1 68 ? 8.748 -11.477 -1.653 1.00 77.38 68 ALA A C 1
ATOM 538 O O . ALA A 1 68 ? 8.602 -10.784 -2.657 1.00 77.38 68 ALA A O 1
ATOM 539 N N . GLU A 1 69 ? 9.760 -12.339 -1.535 1.00 80.88 69 GLU A N 1
ATOM 540 C CA . GLU A 1 69 ? 10.806 -12.476 -2.558 1.00 80.88 69 GLU A CA 1
ATOM 541 C C . GLU A 1 69 ? 10.229 -12.958 -3.895 1.00 80.88 69 GLU A C 1
ATOM 543 O O . GLU A 1 69 ? 10.557 -12.422 -4.951 1.00 80.88 69 GLU A O 1
ATOM 548 N N . ARG A 1 70 ? 9.320 -13.943 -3.868 1.00 83.75 70 ARG A N 1
ATOM 549 C CA . ARG A 1 70 ? 8.635 -14.431 -5.074 1.00 83.75 70 ARG A CA 1
ATOM 550 C C . ARG A 1 70 ? 7.716 -13.377 -5.677 1.00 83.75 70 ARG A C 1
ATOM 552 O O . ARG A 1 70 ? 7.628 -13.304 -6.900 1.00 83.75 70 ARG A O 1
ATOM 559 N N . PHE A 1 71 ? 7.039 -12.584 -4.849 1.00 84.88 71 PHE A N 1
ATOM 560 C CA . PHE A 1 71 ? 6.199 -11.481 -5.305 1.00 84.88 71 PHE A CA 1
ATOM 561 C C . PHE A 1 71 ? 7.038 -10.416 -6.023 1.00 84.88 71 PHE A C 1
ATOM 563 O O . PHE A 1 71 ? 6.760 -10.097 -7.178 1.00 84.88 71 PHE A O 1
ATOM 570 N N . ALA A 1 72 ? 8.113 -9.936 -5.393 1.00 84.25 72 ALA A N 1
ATOM 571 C CA . ALA A 1 72 ? 9.005 -8.948 -5.993 1.00 84.25 72 ALA A CA 1
ATOM 572 C C . ALA A 1 72 ? 9.671 -9.485 -7.269 1.00 84.25 72 ALA A C 1
ATOM 574 O O . ALA A 1 72 ? 9.622 -8.834 -8.313 1.00 84.25 72 ALA A O 1
ATOM 575 N N . ALA A 1 73 ? 10.194 -10.714 -7.236 1.00 86.06 73 ALA A N 1
ATOM 576 C CA . ALA A 1 73 ? 10.822 -11.342 -8.395 1.00 86.06 73 ALA A CA 1
ATOM 577 C C . ALA A 1 73 ? 9.861 -11.521 -9.581 1.00 86.06 73 ALA A C 1
ATOM 579 O O . ALA A 1 73 ? 10.288 -11.399 -10.727 1.00 86.06 73 ALA A O 1
ATOM 580 N N . ALA A 1 74 ? 8.575 -11.788 -9.330 1.00 84.62 74 ALA A N 1
ATOM 581 C CA . ALA A 1 74 ? 7.574 -11.931 -10.386 1.00 84.62 74 ALA A CA 1
ATOM 582 C C . ALA A 1 74 ? 7.220 -10.599 -11.070 1.00 84.62 74 ALA A C 1
ATOM 584 O O . ALA A 1 74 ? 6.767 -10.607 -12.214 1.00 84.62 74 ALA A O 1
ATOM 585 N N . LEU A 1 75 ? 7.400 -9.467 -10.379 1.00 85.44 75 LEU A N 1
ATOM 586 C CA . LEU A 1 75 ? 6.893 -8.159 -10.810 1.00 85.44 75 LEU A CA 1
ATOM 587 C C . LEU A 1 75 ? 7.987 -7.134 -11.138 1.00 85.44 75 LEU A C 1
ATOM 589 O O . LEU A 1 75 ? 7.704 -6.123 -11.787 1.00 85.44 75 LEU A O 1
ATOM 593 N N . LYS A 1 76 ? 9.241 -7.384 -10.744 1.00 84.38 76 LYS A N 1
ATOM 594 C CA . LYS A 1 76 ? 10.357 -6.442 -10.923 1.00 84.38 76 LYS A CA 1
ATOM 595 C C . LYS A 1 76 ? 10.594 -6.018 -12.376 1.00 84.38 76 LYS A C 1
ATOM 597 O O . LYS A 1 76 ? 10.933 -4.862 -12.611 1.00 84.38 76 LYS A O 1
ATOM 602 N N . ASP A 1 77 ? 10.308 -6.885 -13.345 1.00 85.44 77 ASP A N 1
ATOM 603 C CA . ASP A 1 77 ? 10.517 -6.609 -14.775 1.00 85.44 77 ASP A CA 1
ATOM 604 C C . ASP A 1 77 ? 9.247 -6.091 -15.481 1.00 85.44 77 ASP A C 1
ATOM 606 O O . ASP A 1 77 ? 9.295 -5.670 -16.634 1.00 85.44 77 ASP A O 1
ATOM 610 N N . ILE A 1 78 ? 8.095 -6.083 -14.797 1.00 84.25 78 ILE A N 1
ATOM 611 C CA . ILE A 1 78 ? 6.810 -5.662 -15.375 1.00 84.25 78 ILE A CA 1
ATOM 612 C C . ILE A 1 78 ? 6.653 -4.145 -15.238 1.00 84.25 78 ILE A C 1
ATOM 614 O O . ILE A 1 78 ? 6.697 -3.663 -14.110 1.00 84.25 78 ILE A O 1
ATOM 618 N N . PRO A 1 79 ? 6.427 -3.363 -16.306 1.00 83.94 79 PRO A N 1
ATOM 619 C CA . PRO A 1 79 ? 6.158 -1.934 -16.158 1.00 83.94 79 PRO A CA 1
ATOM 620 C C . PRO A 1 79 ? 4.882 -1.727 -15.328 1.00 83.94 79 PRO A C 1
ATOM 622 O O . PRO A 1 79 ? 3.830 -2.291 -15.640 1.00 83.94 79 PRO A O 1
ATOM 625 N N . ILE A 1 80 ? 5.000 -0.953 -14.248 1.00 83.81 80 ILE A N 1
ATOM 626 C CA . ILE A 1 80 ? 3.929 -0.684 -13.284 1.00 83.81 80 ILE A CA 1
ATOM 627 C C . ILE A 1 80 ? 3.897 0.807 -12.969 1.00 83.81 80 ILE A C 1
ATOM 629 O O . ILE A 1 80 ? 4.936 1.419 -12.739 1.00 83.81 80 ILE A O 1
ATOM 633 N N . THR A 1 81 ? 2.698 1.370 -12.920 1.00 85.38 81 THR A N 1
ATOM 634 C CA . THR A 1 81 ? 2.448 2.743 -12.462 1.00 85.38 81 THR A CA 1
ATOM 635 C C . THR A 1 81 ? 1.886 2.760 -11.046 1.00 85.38 81 THR A C 1
ATOM 637 O O . THR A 1 81 ? 2.066 3.736 -10.319 1.00 85.38 81 THR A O 1
ATOM 640 N N . CYS A 1 82 ? 1.218 1.678 -10.630 1.00 87.44 82 CYS A N 1
ATOM 641 C CA . CYS A 1 82 ? 0.644 1.554 -9.299 1.00 87.44 82 CYS A CA 1
ATOM 642 C C . CYS A 1 82 ? 0.492 0.087 -8.873 1.00 87.44 82 CYS A C 1
ATOM 644 O O . CYS A 1 82 ? 0.216 -0.789 -9.696 1.00 87.44 82 CYS A O 1
ATOM 646 N N . VAL A 1 83 ? 0.630 -0.166 -7.574 1.00 88.88 83 VAL A N 1
ATOM 647 C CA . VAL A 1 83 ? 0.283 -1.431 -6.916 1.00 88.88 83 VAL A CA 1
ATOM 648 C C . VAL A 1 83 ? -0.706 -1.117 -5.806 1.00 88.88 83 VAL A C 1
ATOM 650 O O . VAL A 1 83 ? -0.381 -0.356 -4.902 1.00 88.88 83 VAL A O 1
ATOM 653 N N . THR A 1 84 ? -1.903 -1.690 -5.854 1.00 91.44 84 THR A N 1
ATOM 654 C CA . THR A 1 84 ? -2.914 -1.508 -4.809 1.00 91.44 84 THR A CA 1
ATOM 655 C C . THR A 1 84 ? -3.183 -2.834 -4.117 1.00 91.44 84 THR A C 1
ATOM 657 O O . THR A 1 84 ? -3.656 -3.783 -4.734 1.00 91.44 84 THR A O 1
ATOM 660 N N . ALA A 1 85 ? -2.872 -2.903 -2.831 1.00 90.62 85 ALA A N 1
ATOM 661 C CA . ALA A 1 85 ? -3.178 -4.016 -1.953 1.00 90.62 85 ALA A CA 1
ATOM 662 C C . ALA A 1 85 ? -4.536 -3.787 -1.278 1.00 90.62 85 ALA A C 1
ATOM 664 O O . ALA A 1 85 ? -4.780 -2.718 -0.718 1.00 90.62 85 ALA A O 1
ATOM 665 N N . VAL A 1 86 ? -5.402 -4.799 -1.327 1.00 90.56 86 VAL A N 1
ATOM 666 C CA . VAL A 1 86 ? -6.682 -4.831 -0.608 1.00 90.56 86 VAL A CA 1
ATOM 667 C C . VAL A 1 86 ? -6.537 -5.812 0.544 1.00 90.56 86 VAL A C 1
ATOM 669 O O . VAL A 1 86 ? -6.136 -6.960 0.328 1.00 90.56 86 VAL A O 1
ATOM 672 N N . MET A 1 87 ? -6.833 -5.366 1.760 1.00 91.62 87 MET A N 1
ATOM 673 C CA . MET A 1 87 ? -6.603 -6.155 2.967 1.00 91.62 87 MET A CA 1
ATOM 674 C C . MET A 1 87 ? -7.546 -5.757 4.100 1.00 91.62 87 MET A C 1
ATOM 676 O O . MET A 1 87 ? -8.226 -4.738 4.022 1.00 91.62 87 MET A O 1
ATOM 680 N N . GLU A 1 88 ? -7.566 -6.562 5.153 1.00 92.31 88 GLU A N 1
ATOM 681 C CA . GLU A 1 88 ? -8.160 -6.216 6.442 1.00 92.31 88 GLU A CA 1
ATOM 682 C C . GLU A 1 88 ? -7.072 -6.043 7.499 1.00 92.31 88 GLU A C 1
ATOM 684 O O . GLU A 1 88 ? -6.145 -6.852 7.555 1.00 92.31 88 GLU A O 1
ATOM 689 N N . TYR A 1 89 ? -7.222 -5.040 8.361 1.00 88.94 89 TYR A N 1
ATOM 690 C CA . TYR A 1 89 ? -6.464 -4.890 9.600 1.00 88.94 89 TYR A CA 1
ATOM 691 C C . TYR A 1 89 ? -7.443 -4.973 10.768 1.00 88.94 89 TYR A C 1
ATOM 693 O O . TYR A 1 89 ? -8.396 -4.205 10.832 1.00 88.94 89 TYR A O 1
ATOM 701 N N . GLN A 1 90 ? -7.255 -5.955 11.654 1.00 85.69 90 GLN A N 1
ATOM 702 C CA . GLN A 1 90 ? -8.146 -6.198 12.804 1.00 85.69 90 GLN A CA 1
ATOM 703 C C . GLN A 1 90 ? -9.638 -6.380 12.447 1.00 85.69 90 GLN A C 1
ATOM 705 O O . GLN A 1 90 ? -10.518 -6.134 13.266 1.00 85.69 90 GLN A O 1
ATOM 710 N N . GLY A 1 91 ? -9.920 -6.882 11.241 1.00 86.75 91 GLY A N 1
ATOM 711 C CA . GLY A 1 91 ? -11.279 -7.097 10.732 1.00 86.75 91 GLY A CA 1
ATOM 712 C C . GLY A 1 91 ? -11.827 -5.936 9.903 1.00 86.75 91 GLY A C 1
ATOM 713 O O . GLY A 1 91 ? -12.868 -6.101 9.273 1.00 86.75 91 GLY A O 1
ATOM 714 N N . GLU A 1 92 ? -11.107 -4.814 9.834 1.00 89.62 92 GLU A N 1
ATOM 715 C CA . GLU A 1 92 ? -11.536 -3.636 9.087 1.00 89.62 92 GLU A CA 1
ATOM 716 C C . GLU A 1 92 ? -10.859 -3.539 7.729 1.00 89.62 92 GLU A C 1
ATOM 718 O O . GLU A 1 92 ? -9.638 -3.650 7.598 1.00 89.62 92 GLU A O 1
ATOM 723 N N . THR A 1 93 ? -11.667 -3.334 6.687 1.00 91.69 93 THR A N 1
ATOM 724 C CA . THR A 1 93 ? -11.171 -3.275 5.310 1.00 91.69 93 THR A CA 1
ATOM 725 C C . THR A 1 93 ? -10.396 -1.986 5.070 1.00 91.69 93 THR A C 1
ATOM 727 O O . THR A 1 93 ? -10.900 -0.888 5.293 1.00 91.69 93 THR A O 1
ATOM 730 N N . MET A 1 94 ? -9.202 -2.117 4.503 1.00 92.31 94 MET A N 1
ATOM 731 C CA . MET A 1 94 ? -8.361 -1.005 4.084 1.00 92.31 94 MET A CA 1
ATOM 732 C C . MET A 1 94 ? -7.722 -1.280 2.722 1.00 92.31 94 MET A C 1
ATOM 734 O O . MET A 1 94 ? -7.600 -2.422 2.266 1.00 92.31 94 MET A O 1
ATOM 738 N N . MET A 1 95 ? -7.274 -0.213 2.066 1.00 92.69 95 MET A N 1
ATOM 739 C CA . MET A 1 95 ? -6.431 -0.330 0.881 1.00 92.69 95 MET A CA 1
ATOM 740 C C . MET A 1 95 ? -5.116 0.400 1.094 1.00 92.69 95 MET A C 1
ATOM 742 O O . MET A 1 95 ? -5.079 1.495 1.654 1.00 92.69 95 MET A O 1
ATOM 746 N N . LEU A 1 96 ? -4.043 -0.189 0.581 1.00 91.56 96 LEU A N 1
ATOM 747 C CA . LEU A 1 96 ? -2.750 0.465 0.457 1.00 91.56 96 LEU A CA 1
ATOM 748 C C . LEU A 1 96 ? -2.410 0.579 -1.018 1.00 91.56 96 LEU A C 1
ATOM 750 O O . LEU A 1 96 ? -2.349 -0.418 -1.729 1.00 91.56 96 LEU A O 1
ATOM 754 N N . SER A 1 97 ? -2.192 1.798 -1.482 1.00 91.19 97 SER A N 1
ATOM 755 C CA . SER A 1 97 ? -1.796 2.079 -2.851 1.00 91.19 97 SER A CA 1
ATOM 756 C C . SER A 1 97 ? -0.369 2.589 -2.872 1.00 91.19 97 SER A C 1
ATOM 758 O O . SER A 1 97 ? -0.030 3.532 -2.168 1.00 91.19 97 SER A O 1
ATOM 760 N N . TYR A 1 98 ? 0.450 1.999 -3.725 1.00 86.50 98 TYR A N 1
ATOM 761 C CA . TYR A 1 98 ? 1.844 2.346 -3.904 1.00 86.50 98 TYR A CA 1
ATOM 762 C C . TYR A 1 98 ? 2.092 2.840 -5.334 1.00 86.50 98 TYR A C 1
ATOM 764 O O . TYR A 1 98 ? 1.753 2.135 -6.286 1.00 86.50 98 TYR A O 1
ATOM 772 N N . LYS A 1 99 ? 2.689 4.027 -5.502 1.00 86.75 99 LYS A N 1
ATOM 773 C CA . LYS A 1 99 ? 2.993 4.644 -6.808 1.00 86.75 99 LYS A CA 1
ATOM 774 C C . LYS A 1 99 ? 4.510 4.833 -6.972 1.00 86.75 99 LYS A C 1
ATOM 776 O O . LYS A 1 99 ? 5.032 5.832 -6.474 1.00 86.75 99 LYS A O 1
ATOM 781 N N . PRO A 1 100 ? 5.208 3.925 -7.690 1.00 78.19 100 PRO A N 1
ATOM 782 C CA . PRO A 1 100 ? 6.667 3.923 -7.823 1.00 78.19 100 PRO A CA 1
ATOM 783 C C . PRO A 1 100 ? 7.269 5.237 -8.297 1.00 78.19 100 PRO A C 1
ATOM 785 O O . PRO A 1 100 ? 8.147 5.789 -7.644 1.00 78.19 100 PRO A O 1
ATOM 788 N N . GLU A 1 101 ? 6.779 5.745 -9.422 1.00 79.69 101 GLU A N 1
ATOM 789 C CA . GLU A 1 101 ? 7.357 6.924 -10.070 1.00 79.69 101 GLU A CA 1
ATOM 790 C C . GLU A 1 101 ? 7.097 8.206 -9.278 1.00 79.69 101 GLU A C 1
ATOM 792 O O . GLU A 1 101 ? 7.912 9.123 -9.294 1.00 79.69 101 GLU A O 1
ATOM 797 N N . ALA A 1 102 ? 5.973 8.253 -8.559 1.00 83.62 102 ALA A N 1
ATOM 798 C CA . ALA A 1 102 ? 5.615 9.381 -7.71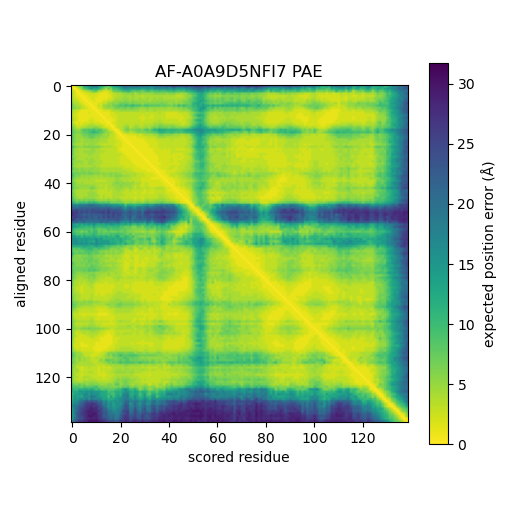3 1.00 83.62 102 ALA A CA 1
ATOM 799 C C . ALA A 1 102 ? 6.235 9.296 -6.311 1.00 83.62 102 ALA A C 1
ATOM 801 O O . ALA A 1 102 ? 6.156 10.276 -5.578 1.00 83.62 102 ALA A O 1
ATOM 802 N N . GLN A 1 103 ? 6.825 8.151 -5.935 1.00 81.12 103 GLN A N 1
ATOM 803 C CA . GLN A 1 103 ? 7.352 7.905 -4.590 1.00 81.12 103 GLN A CA 1
ATOM 804 C C . GLN A 1 103 ? 6.290 8.115 -3.495 1.00 81.12 103 GLN A C 1
ATOM 806 O O . GLN A 1 103 ? 6.536 8.736 -2.459 1.00 81.12 103 GLN A O 1
ATOM 811 N N . LEU A 1 104 ? 5.079 7.597 -3.735 1.00 86.56 104 LEU A N 1
ATOM 812 C CA . LEU A 1 104 ? 3.940 7.759 -2.829 1.00 86.56 104 LEU A CA 1
ATOM 813 C C . LEU A 1 104 ? 3.410 6.425 -2.312 1.00 86.56 104 LEU A C 1
ATOM 815 O O . LEU A 1 104 ? 3.177 5.493 -3.085 1.00 86.56 104 LEU A O 1
ATOM 819 N N . ILE A 1 105 ? 3.103 6.404 -1.017 1.00 87.94 105 ILE A N 1
ATOM 820 C CA . ILE A 1 105 ? 2.205 5.431 -0.392 1.00 87.94 105 ILE A CA 1
ATOM 821 C C . ILE A 1 105 ? 0.931 6.157 0.007 1.00 87.94 105 ILE A C 1
ATOM 823 O O . ILE A 1 105 ? 0.986 7.214 0.627 1.00 87.94 105 ILE A O 1
ATOM 827 N N . SER A 1 106 ? -0.215 5.568 -0.300 1.00 90.88 106 SER A N 1
ATOM 828 C CA . SER A 1 106 ? -1.518 6.026 0.157 1.00 90.88 106 SER A CA 1
ATOM 829 C C . SER A 1 106 ? -2.198 4.920 0.949 1.00 90.88 106 SER A C 1
ATOM 831 O O . SER A 1 106 ? -2.332 3.802 0.460 1.00 90.88 106 SER A O 1
ATOM 833 N N . VAL A 1 107 ? -2.663 5.245 2.149 1.00 91.81 107 VAL A N 1
ATOM 834 C CA . VAL A 1 107 ? -3.546 4.400 2.952 1.00 91.81 107 VAL A CA 1
ATOM 835 C C . VAL A 1 107 ? -4.957 4.946 2.818 1.00 91.81 107 VAL A C 1
ATOM 837 O O . VAL A 1 107 ? -5.192 6.122 3.087 1.00 91.81 107 VAL A O 1
ATOM 840 N N . ILE A 1 108 ? -5.887 4.106 2.385 1.00 93.69 108 ILE A N 1
ATOM 841 C CA . ILE A 1 108 ? -7.287 4.470 2.188 1.00 93.69 108 ILE A CA 1
ATOM 842 C C . ILE A 1 108 ? -8.105 3.692 3.209 1.00 93.69 108 ILE A C 1
ATOM 844 O O . ILE A 1 108 ? -8.148 2.460 3.163 1.00 93.69 108 ILE A O 1
ATOM 848 N N . LEU A 1 109 ? -8.748 4.428 4.111 1.00 93.31 109 LEU A N 1
ATOM 849 C CA . LEU A 1 109 ? -9.595 3.884 5.167 1.00 93.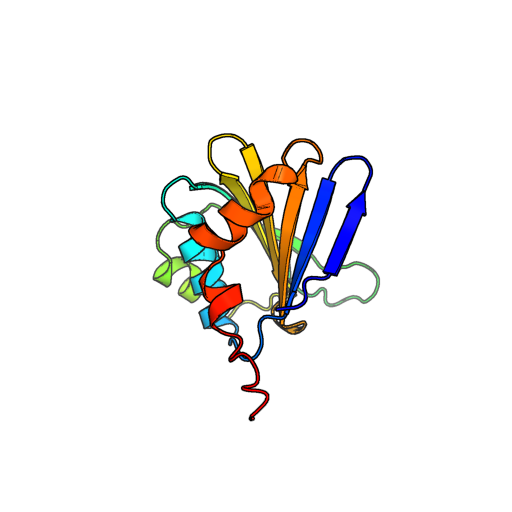31 109 LEU A CA 1
ATOM 850 C C . LEU A 1 109 ? -11.044 4.309 4.930 1.00 93.31 109 LEU A C 1
ATOM 852 O O . LEU A 1 109 ? -11.272 5.475 4.587 1.00 93.31 109 LEU A O 1
ATOM 856 N N . PRO A 1 110 ? -12.029 3.419 5.123 1.00 92.31 110 PRO A N 1
ATOM 857 C CA . PRO A 1 110 ? -13.420 3.826 5.276 1.00 92.31 110 PRO A CA 1
ATOM 858 C C . PRO A 1 110 ? -13.555 4.885 6.377 1.00 92.31 110 PRO A C 1
ATOM 860 O O . PRO A 1 110 ? -12.800 4.872 7.349 1.00 92.31 110 PRO A O 1
ATOM 863 N N . ASP A 1 111 ? -14.493 5.822 6.220 1.00 87.50 111 ASP A N 1
ATOM 864 C CA . ASP A 1 111 ? -14.610 6.994 7.111 1.00 87.50 111 ASP A CA 1
ATOM 865 C C . ASP A 1 111 ? -14.763 6.606 8.597 1.00 87.50 111 ASP A C 1
ATOM 867 O O . ASP A 1 111 ? -14.158 7.205 9.489 1.00 87.50 111 ASP A O 1
ATOM 871 N N . GLU A 1 112 ? -15.489 5.518 8.843 1.00 87.50 112 GLU A N 1
ATOM 872 C CA . GLU A 1 112 ? -15.723 4.912 10.155 1.00 87.50 112 GLU A CA 1
ATOM 873 C C . GLU A 1 112 ? -14.456 4.370 10.849 1.00 87.50 112 GLU A C 1
ATOM 875 O O . GLU A 1 112 ? -14.431 4.313 12.077 1.00 87.50 112 GLU A O 1
ATOM 880 N N . PHE A 1 113 ? -13.371 4.101 10.111 1.00 87.06 113 PHE A N 1
ATOM 881 C CA . PHE A 1 113 ? -12.105 3.542 10.627 1.00 87.06 113 PHE A CA 1
ATOM 882 C C . PHE A 1 113 ? -10.939 4.537 10.595 1.00 87.06 113 PHE A C 1
ATOM 884 O O . PHE A 1 113 ? -9.780 4.195 10.812 1.00 87.06 113 PHE A O 1
ATOM 891 N N . THR A 1 114 ? -11.223 5.815 10.343 1.00 83.69 114 THR A N 1
ATOM 892 C CA . THR A 1 114 ? -10.190 6.866 10.273 1.00 83.69 114 THR A CA 1
ATOM 893 C C . THR A 1 114 ? -9.492 7.147 11.603 1.00 83.69 114 THR A C 1
ATOM 895 O O . THR A 1 114 ? -8.421 7.759 11.620 1.00 83.69 114 THR A O 1
ATOM 898 N N . HIS A 1 115 ? -10.080 6.700 12.713 1.00 83.94 115 HIS A N 1
ATOM 899 C CA . HIS A 1 115 ? -9.522 6.828 14.054 1.00 83.94 115 HIS A CA 1
ATOM 900 C C . HIS A 1 115 ? -8.332 5.888 14.309 1.00 83.94 115 HIS A C 1
ATOM 902 O O . HIS A 1 115 ? -7.508 6.199 15.165 1.00 83.94 115 HIS A O 1
ATOM 908 N N . ASP A 1 116 ? -8.179 4.825 13.514 1.00 85.19 116 ASP A N 1
ATOM 909 C CA . ASP A 1 116 ? -7.127 3.812 13.689 1.00 85.19 116 ASP A CA 1
ATOM 910 C C . ASP A 1 116 ? -5.827 4.145 12.945 1.00 85.19 116 ASP A C 1
ATOM 912 O O . ASP A 1 116 ? -4.855 3.389 12.990 1.00 85.19 116 ASP A O 1
ATOM 916 N N . ILE A 1 117 ? -5.771 5.293 12.259 1.00 87.94 117 ILE A N 1
ATOM 917 C CA . ILE A 1 117 ? -4.624 5.645 11.417 1.00 87.94 117 ILE A CA 1
ATOM 918 C C . ILE A 1 117 ? -3.300 5.680 12.190 1.00 87.94 117 ILE A C 1
ATOM 920 O O . ILE A 1 117 ? -2.295 5.233 11.653 1.00 87.94 117 ILE A O 1
ATOM 924 N N . GLU A 1 118 ? -3.285 6.155 13.439 1.00 86.12 118 GLU A N 1
ATOM 925 C CA . GLU A 1 118 ? -2.056 6.218 14.249 1.00 86.12 118 GLU A CA 1
ATOM 926 C C . GLU A 1 118 ? -1.511 4.818 14.572 1.00 86.12 118 GLU A C 1
ATOM 928 O O . GLU A 1 118 ? -0.299 4.602 14.638 1.00 86.12 118 GLU A O 1
ATOM 933 N N . GLU A 1 119 ? -2.404 3.845 14.749 1.00 85.69 119 GLU A N 1
ATOM 934 C CA . GLU A 1 119 ? -2.028 2.457 14.987 1.00 85.69 119 GLU A CA 1
ATOM 935 C C . GLU A 1 119 ? -1.533 1.786 13.702 1.00 85.69 119 GLU A C 1
ATOM 937 O O . GLU A 1 119 ? -0.498 1.116 13.706 1.00 85.69 119 GLU A O 1
ATOM 942 N N . ILE A 1 120 ? -2.230 2.018 12.589 1.00 85.44 120 ILE A N 1
ATOM 943 C CA . ILE A 1 120 ? -1.845 1.523 11.262 1.00 85.44 120 ILE A CA 1
ATOM 944 C C . ILE A 1 120 ? -0.477 2.086 10.860 1.00 85.44 120 ILE A C 1
ATOM 946 O O . ILE A 1 120 ? 0.382 1.350 10.378 1.00 85.44 120 ILE A O 1
ATOM 950 N N . GLU A 1 121 ? -0.240 3.374 11.106 1.00 84.38 121 GLU A N 1
ATOM 951 C CA . GLU A 1 121 ? 1.054 4.023 10.892 1.00 84.38 121 GLU A CA 1
ATOM 952 C C . GLU A 1 121 ? 2.180 3.300 11.637 1.00 84.38 121 GLU A C 1
ATOM 954 O O . GLU A 1 121 ? 3.237 3.034 11.068 1.00 84.38 121 GLU A O 1
ATOM 959 N N . LYS A 1 122 ? 1.932 2.925 12.891 1.00 81.81 122 LYS A N 1
ATOM 960 C CA . LYS A 1 122 ? 2.925 2.291 13.755 1.00 81.81 122 LYS A CA 1
ATOM 961 C C . LYS A 1 122 ? 3.174 0.815 13.436 1.00 81.81 122 LYS A C 1
ATOM 963 O O . LYS A 1 122 ? 4.307 0.358 13.552 1.00 81.81 122 LYS A O 1
ATOM 968 N N . ASN A 1 123 ? 2.127 0.064 13.106 1.00 79.19 123 ASN A N 1
ATOM 969 C CA . ASN A 1 123 ? 2.194 -1.398 13.036 1.00 79.19 123 ASN A CA 1
ATOM 970 C C . ASN A 1 123 ? 2.221 -1.937 11.603 1.00 79.19 123 ASN A C 1
ATOM 972 O O . ASN A 1 123 ? 2.751 -3.020 11.373 1.00 79.19 123 ASN A O 1
ATOM 976 N N . VAL A 1 124 ? 1.644 -1.204 10.649 1.00 75.50 124 VAL A N 1
ATOM 977 C CA . VAL A 1 124 ? 1.444 -1.678 9.273 1.00 75.50 124 VAL A CA 1
ATOM 978 C C . VAL A 1 124 ? 2.395 -0.981 8.313 1.00 75.50 124 VAL A C 1
ATOM 980 O O . VAL A 1 124 ? 2.983 -1.650 7.472 1.00 75.50 124 VAL A O 1
ATOM 983 N N . ILE A 1 125 ? 2.603 0.334 8.451 1.00 75.31 125 ILE A N 1
ATOM 984 C CA . ILE A 1 125 ? 3.510 1.092 7.574 1.00 75.31 125 ILE A CA 1
ATOM 985 C C . ILE A 1 125 ? 4.737 1.732 8.270 1.00 75.31 125 ILE A C 1
ATOM 987 O O . ILE A 1 125 ? 5.134 2.831 7.874 1.00 75.31 125 ILE A O 1
ATOM 991 N N . PRO A 1 126 ? 5.399 1.076 9.250 1.00 59.06 126 PRO A N 1
ATOM 992 C CA . PRO A 1 126 ? 6.459 1.709 10.039 1.00 59.06 126 PRO A CA 1
ATOM 993 C C . PRO A 1 126 ? 7.649 2.165 9.185 1.00 59.06 126 PRO A C 1
ATOM 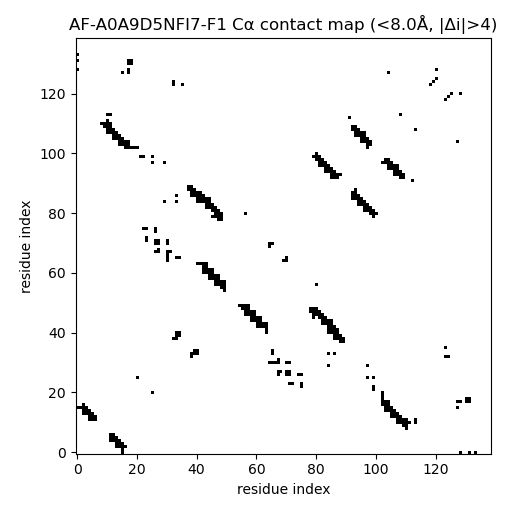995 O O . PRO A 1 126 ? 8.092 3.303 9.314 1.00 59.06 126 PRO A O 1
ATOM 998 N N . ASP A 1 127 ? 8.111 1.343 8.233 1.00 56.97 127 ASP A N 1
ATOM 999 C CA . ASP A 1 127 ? 9.299 1.698 7.438 1.00 56.97 127 ASP A CA 1
ATOM 1000 C C . ASP A 1 127 ? 9.036 2.839 6.441 1.00 56.97 127 ASP A C 1
ATOM 1002 O O . ASP A 1 127 ? 9.955 3.576 6.095 1.00 56.97 127 ASP A O 1
ATOM 1006 N N . ALA A 1 128 ? 7.785 3.065 6.017 1.00 52.78 128 ALA A N 1
ATOM 1007 C CA . ALA A 1 128 ? 7.448 4.243 5.214 1.00 52.78 128 ALA A CA 1
ATOM 1008 C C . ALA A 1 128 ? 7.626 5.544 6.011 1.00 52.78 128 ALA A C 1
ATOM 1010 O O . ALA A 1 128 ? 7.857 6.600 5.421 1.00 52.78 128 ALA A O 1
ATOM 1011 N N . ILE A 1 129 ? 7.524 5.465 7.340 1.00 53.31 129 ILE A N 1
ATOM 1012 C CA . ILE A 1 129 ? 7.686 6.584 8.267 1.00 53.31 129 ILE A CA 1
ATOM 1013 C C . ILE A 1 129 ? 9.155 6.723 8.692 1.00 53.31 129 ILE A C 1
ATOM 1015 O O . ILE A 1 129 ? 9.658 7.848 8.720 1.00 53.31 129 ILE A O 1
ATOM 1019 N N . ASP A 1 130 ? 9.848 5.605 8.937 1.00 51.88 130 ASP A N 1
ATOM 1020 C CA . ASP A 1 130 ? 11.239 5.562 9.417 1.00 51.88 130 ASP A CA 1
ATOM 1021 C C . ASP A 1 130 ? 12.304 5.717 8.310 1.00 51.88 130 ASP A C 1
ATOM 1023 O O . ASP A 1 130 ? 13.420 6.151 8.594 1.00 51.88 130 ASP A O 1
ATOM 1027 N N . MET A 1 131 ? 11.993 5.436 7.035 1.00 46.69 131 MET A N 1
ATOM 1028 C CA . MET A 1 131 ? 12.932 5.644 5.914 1.00 46.69 131 MET A CA 1
ATOM 1029 C C . MET A 1 131 ? 12.954 7.077 5.360 1.00 46.69 131 MET A C 1
ATOM 1031 O O . MET A 1 131 ? 13.726 7.367 4.448 1.00 46.69 131 MET A O 1
ATOM 1035 N N . ASN A 1 132 ? 12.183 8.013 5.926 1.00 42.41 132 ASN A N 1
ATOM 1036 C CA . ASN A 1 13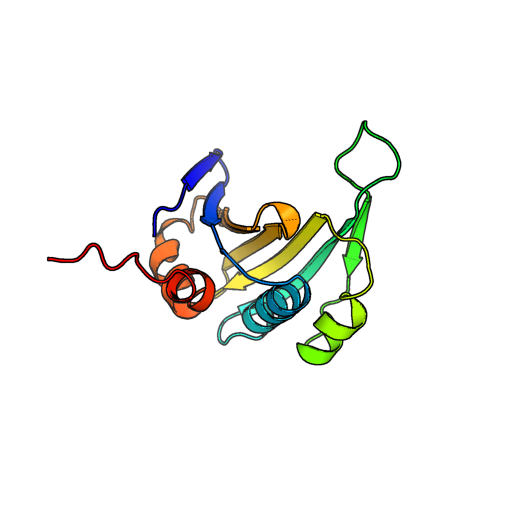2 ? 12.580 9.417 5.847 1.00 42.41 132 ASN A CA 1
ATOM 1037 C C . ASN A 1 132 ? 13.606 9.627 6.962 1.00 42.41 132 ASN A C 1
ATOM 1039 O O . ASN A 1 132 ? 13.189 9.644 8.123 1.00 42.41 132 ASN A O 1
ATOM 1043 N N . PRO A 1 133 ? 14.905 9.861 6.677 1.00 36.78 133 PRO A N 1
ATOM 1044 C CA . PRO A 1 133 ? 15.687 10.589 7.654 1.00 36.78 133 PRO A CA 1
ATOM 1045 C C . PRO A 1 133 ? 14.879 11.859 7.903 1.00 36.78 133 PRO A C 1
ATOM 1047 O O . PRO A 1 133 ? 14.634 12.645 6.983 1.00 36.78 133 PRO A O 1
ATOM 1050 N N . SER A 1 134 ? 14.374 12.028 9.126 1.00 39.34 134 SER A N 1
ATOM 1051 C CA . SER A 1 134 ? 14.085 13.368 9.597 1.00 39.34 134 SER A CA 1
ATOM 1052 C C . SER A 1 134 ? 15.314 14.164 9.199 1.00 39.34 134 SER A C 1
ATOM 1054 O O . SER A 1 134 ? 16.418 13.787 9.601 1.00 39.34 134 SER A O 1
ATOM 1056 N N . GLU A 1 135 ? 15.156 15.169 8.337 1.00 38.81 135 GLU A N 1
ATOM 1057 C CA . GLU A 1 135 ? 16.173 16.200 8.264 1.00 38.81 135 GLU A CA 1
ATOM 1058 C C . GLU A 1 135 ? 16.391 16.596 9.715 1.00 38.81 135 GLU A C 1
ATOM 1060 O O . GLU A 1 135 ? 15.476 17.078 10.388 1.00 38.81 135 GLU A O 1
ATOM 1065 N N . ASP A 1 136 ? 17.558 16.214 10.216 1.00 38.91 136 ASP A N 1
ATOM 1066 C CA . ASP A 1 136 ? 18.114 16.686 11.455 1.00 38.91 136 ASP A CA 1
ATOM 1067 C C . ASP A 1 136 ? 18.231 18.186 11.212 1.00 38.91 136 ASP A C 1
ATOM 1069 O O . ASP A 1 136 ? 19.155 18.667 10.549 1.00 38.91 136 ASP A O 1
ATOM 1073 N N . ILE A 1 137 ? 17.177 18.919 11.576 1.00 45.34 137 ILE A N 1
ATOM 1074 C CA . ILE A 1 137 ? 17.227 20.368 11.604 1.00 45.34 137 ILE A CA 1
ATOM 1075 C C . ILE A 1 137 ? 18.132 20.632 12.795 1.00 45.34 137 ILE A C 1
ATOM 1077 O O . ILE A 1 137 ? 17.679 20.632 13.939 1.00 45.34 137 ILE A O 1
ATOM 1081 N N . GLY A 1 138 ? 19.428 20.697 12.495 1.00 36.53 138 GLY A N 1
ATOM 1082 C CA . GLY A 1 138 ? 20.476 20.941 13.462 1.00 36.53 138 GLY A CA 1
ATOM 1083 C C . GLY A 1 138 ? 20.143 22.146 14.335 1.00 36.53 138 GLY A C 1
ATOM 1084 O O . GLY A 1 138 ? 19.481 23.086 13.889 1.00 36.53 138 GLY A O 1
ATOM 1085 N N . GLU A 1 139 ? 20.605 22.019 15.577 1.00 35.22 139 GLU A N 1
ATOM 1086 C CA . GLU A 1 139 ? 20.638 22.983 16.687 1.00 35.22 139 GLU A CA 1
ATOM 1087 C C . GLU A 1 139 ? 20.489 24.475 16.338 1.00 35.22 139 GLU A C 1
ATOM 1089 O O . GLU A 1 139 ? 21.200 24.981 15.436 1.00 35.22 139 GLU A O 1
#